Protein AF-A0A9Q3EXQ8-F1 (afdb_monomer_lite)

Secondary structure (DSSP, 8-state):
--GGGS----SEEEEES----TTT-PPPP-TTEEEE-S-SS--SGGGS-SEEEEEETTS------PPTT--TTEEEEEE--SSTTSPPEEEEEE----TT-S----------------PPPP-

Foldseek 3Di:
DDPLPDPDPDQKDKDFCQDDDPPQLEHDDHPQWDKFFLDPGDPDPLLRQGIIMIGGPVQDADDFDADPPSHSQKGKGWRDDPDPPDDIDIDIHGDDDPPPDPSPPDDDPDDPPPPDDDDDDDD

Organism: NCBI:txid1389203

Structure (mmCIF, N/CA/C/O backbone):
data_AF-A0A9Q3EXQ8-F1
#
_entry.id   AF-A0A9Q3EXQ8-F1
#
loop_
_atom_site.group_PDB
_atom_site.id
_atom_site.type_symbol
_atom_site.label_atom_id
_atom_site.label_alt_id
_atom_site.label_comp_id
_atom_site.label_asym_id
_atom_site.label_entity_id
_atom_site.label_seq_id
_atom_site.pdbx_PDB_ins_code
_atom_site.Cartn_x
_atom_site.Cartn_y
_atom_site.Cartn_z
_atom_site.occupancy
_atom_site.B_iso_or_equiv
_atom_site.auth_seq_id
_atom_site.auth_comp_id
_atom_site.auth_asym_id
_atom_site.auth_atom_id
_atom_site.pdbx_PDB_model_num
ATOM 1 N N . MET A 1 1 ? -8.269 -18.364 -4.435 1.00 47.06 1 MET A N 1
ATOM 2 C CA . MET A 1 1 ? -8.878 -17.482 -3.411 1.00 47.06 1 MET A CA 1
ATOM 3 C C . MET A 1 1 ? -7.830 -16.463 -2.986 1.00 47.06 1 MET A C 1
ATOM 5 O O . MET A 1 1 ? -6.765 -16.882 -2.560 1.00 47.06 1 MET A O 1
ATOM 9 N N . SER A 1 2 ? -8.080 -15.163 -3.168 1.00 63.34 2 SER A N 1
ATOM 10 C CA . SER A 1 2 ? -7.181 -14.100 -2.683 1.00 63.34 2 SER A CA 1
ATOM 11 C C . SER A 1 2 ? -7.508 -13.780 -1.223 1.00 63.34 2 SER A C 1
ATOM 13 O O . SER A 1 2 ? -8.688 -13.748 -0.874 1.00 63.34 2 SER A O 1
ATOM 15 N N . VAL A 1 3 ? -6.501 -13.490 -0.389 1.00 64.62 3 VAL A N 1
ATOM 16 C CA . VAL A 1 3 ? -6.704 -12.989 0.988 1.00 64.62 3 VAL A CA 1
ATOM 17 C C . VAL A 1 3 ? -7.562 -11.715 1.003 1.00 64.62 3 VAL A C 1
ATOM 19 O O . VAL A 1 3 ? -8.258 -11.430 1.962 1.00 64.62 3 VAL A O 1
ATOM 22 N N . LEU A 1 4 ? -7.597 -10.980 -0.110 1.00 64.56 4 LEU A N 1
ATOM 23 C CA . LEU A 1 4 ? -8.397 -9.769 -0.272 1.00 64.56 4 LEU A CA 1
ATOM 24 C C . LEU A 1 4 ? -9.903 -10.047 -0.492 1.00 64.56 4 LEU A C 1
ATOM 26 O O . LEU A 1 4 ? -10.702 -9.112 -0.435 1.00 64.56 4 LEU A O 1
ATOM 30 N N . ASN A 1 5 ? -10.297 -11.311 -0.715 1.00 64.44 5 ASN A N 1
ATOM 31 C CA . ASN A 1 5 ? -11.687 -11.742 -0.937 1.00 64.44 5 ASN A CA 1
ATOM 32 C C . ASN A 1 5 ? -12.353 -12.378 0.295 1.00 64.44 5 ASN A C 1
ATOM 34 O O . ASN A 1 5 ? -13.519 -12.766 0.220 1.00 64.44 5 ASN A O 1
ATOM 38 N N . THR A 1 6 ? -11.658 -12.514 1.422 1.00 58.16 6 THR A N 1
ATOM 39 C CA . THR A 1 6 ? -12.261 -13.035 2.653 1.00 58.16 6 THR A CA 1
ATOM 40 C C . THR A 1 6 ? -12.888 -11.895 3.469 1.00 58.16 6 THR A C 1
ATOM 42 O O . THR A 1 6 ? -12.431 -10.751 3.430 1.00 58.16 6 THR A O 1
ATOM 45 N N . LYS A 1 7 ? -13.981 -12.177 4.199 1.00 54.78 7 LYS A N 1
ATOM 46 C CA . LYS A 1 7 ? -14.519 -11.265 5.227 1.00 54.78 7 LYS A CA 1
ATOM 47 C C . LYS A 1 7 ? -13.461 -11.144 6.323 1.00 54.78 7 LYS A C 1
ATOM 49 O O . LYS A 1 7 ? -13.394 -11.993 7.205 1.00 54.78 7 LYS A O 1
ATOM 54 N N . LEU A 1 8 ? -12.595 -10.143 6.230 1.00 61.09 8 LEU A N 1
ATOM 55 C CA . LEU A 1 8 ? -11.487 -9.996 7.161 1.00 61.09 8 LEU A CA 1
ATOM 56 C C . LEU A 1 8 ? -11.800 -8.940 8.214 1.00 61.09 8 LEU A C 1
ATOM 58 O O . LEU A 1 8 ? -12.051 -7.781 7.905 1.00 61.09 8 LEU A O 1
ATOM 62 N N . THR A 1 9 ? -11.674 -9.354 9.473 1.00 74.44 9 THR A N 1
ATOM 63 C CA . THR A 1 9 ? -11.608 -8.528 10.693 1.00 74.44 9 THR A CA 1
ATOM 64 C C . THR A 1 9 ? -10.352 -7.648 10.765 1.00 74.44 9 THR A C 1
ATOM 66 O O . THR A 1 9 ? -10.045 -7.071 11.804 1.00 74.44 9 THR A O 1
ATOM 69 N N . HIS A 1 10 ? -9.586 -7.571 9.677 1.00 84.38 10 HIS A N 1
ATOM 70 C CA . HIS A 1 10 ? -8.293 -6.908 9.637 1.00 84.38 10 HIS A CA 1
ATOM 71 C C . HIS A 1 10 ? -8.482 -5.428 9.296 1.00 84.38 10 HIS A C 1
ATOM 73 O O . HIS A 1 10 ? -9.260 -5.074 8.408 1.00 84.38 10 HIS A O 1
ATOM 79 N N . ILE A 1 11 ? -7.733 -4.574 9.991 1.00 85.56 11 ILE A N 1
ATOM 80 C CA . ILE A 1 11 ? -7.697 -3.124 9.757 1.00 85.56 11 ILE A CA 1
ATOM 81 C C . ILE A 1 11 ? -6.878 -2.820 8.496 1.00 85.56 11 ILE A C 1
ATOM 83 O O . ILE A 1 11 ? -7.265 -1.980 7.683 1.00 85.56 11 ILE A O 1
ATOM 87 N N . ALA A 1 12 ? -5.760 -3.528 8.321 1.00 88.62 12 ALA A N 1
ATOM 88 C CA . ALA A 1 12 ? -4.820 -3.318 7.233 1.00 88.62 12 ALA A CA 1
ATOM 89 C C . ALA A 1 12 ? -4.190 -4.632 6.752 1.00 88.62 12 ALA A C 1
ATOM 91 O O . ALA A 1 12 ? -4.085 -5.594 7.513 1.00 88.62 12 ALA A O 1
ATOM 92 N N . LEU A 1 13 ? -3.729 -4.642 5.503 1.00 91.00 13 LEU A N 1
ATOM 93 C CA . LEU A 1 13 ? -2.908 -5.694 4.909 1.00 91.00 13 LEU A CA 1
ATOM 94 C C . LEU A 1 13 ? -1.664 -5.065 4.289 1.00 91.00 13 LEU A C 1
ATOM 96 O O . LEU A 1 13 ? -1.758 -4.085 3.551 1.00 91.00 13 LEU A O 1
ATOM 100 N N . LEU A 1 14 ? -0.504 -5.644 4.574 1.00 91.81 14 LEU A N 1
ATOM 101 C CA . LEU A 1 14 ? 0.772 -5.249 3.991 1.00 91.81 14 LEU A CA 1
ATOM 102 C C . LEU A 1 14 ? 1.181 -6.355 3.026 1.00 91.81 14 LEU A C 1
ATOM 104 O O . LEU A 1 14 ? 1.380 -7.492 3.450 1.00 91.81 14 LEU A O 1
ATOM 108 N N . LEU A 1 15 ? 1.267 -6.037 1.737 1.00 90.50 15 LEU A N 1
ATOM 109 C CA . LEU A 1 15 ? 1.598 -7.014 0.704 1.00 90.50 15 LEU A CA 1
ATOM 110 C C . LEU A 1 15 ? 2.921 -6.653 0.040 1.00 90.50 15 LEU A C 1
ATOM 112 O O . LEU A 1 15 ? 3.143 -5.505 -0.352 1.00 90.50 15 LEU A O 1
ATOM 116 N N . GLN A 1 16 ? 3.769 -7.664 -0.109 1.00 91.44 16 GLN A N 1
ATOM 117 C CA . GLN A 1 16 ? 4.960 -7.615 -0.941 1.00 91.44 16 GLN A CA 1
ATOM 118 C C . GLN A 1 16 ? 4.671 -8.295 -2.275 1.00 91.44 16 GLN A C 1
ATOM 120 O O . GLN A 1 16 ? 3.934 -9.274 -2.339 1.00 91.44 16 GLN A O 1
ATOM 125 N N . GLU A 1 17 ? 5.254 -7.751 -3.334 1.00 89.81 17 GLU A N 1
ATOM 126 C CA . GLU A 1 17 ? 5.100 -8.235 -4.704 1.00 89.81 17 GLU A CA 1
ATOM 127 C C . GLU A 1 17 ? 3.642 -8.426 -5.176 1.00 89.81 17 GLU A C 1
ATOM 129 O O . GLU A 1 17 ? 3.296 -9.459 -5.743 1.00 89.81 17 GLU A O 1
ATOM 134 N N . PRO A 1 18 ? 2.754 -7.434 -4.974 1.00 87.88 18 PRO A N 1
ATOM 135 C CA . PRO A 1 18 ? 1.306 -7.632 -5.060 1.00 87.88 18 PRO A CA 1
ATOM 136 C C . PRO A 1 18 ? 0.738 -7.650 -6.492 1.00 87.88 18 PRO A C 1
ATOM 138 O O . PRO A 1 18 ? -0.480 -7.668 -6.662 1.00 87.88 18 PRO A O 1
ATOM 141 N N . TRP A 1 19 ? 1.572 -7.562 -7.531 1.00 84.50 19 TRP A N 1
ATOM 142 C CA . TRP A 1 19 ? 1.098 -7.520 -8.919 1.00 84.50 19 TRP A CA 1
ATOM 143 C C . TRP A 1 19 ? 0.498 -8.863 -9.328 1.00 84.50 19 TRP A C 1
ATOM 145 O O . TRP A 1 19 ? 1.073 -9.926 -9.110 1.00 84.50 19 TRP A O 1
ATOM 155 N N . THR A 1 20 ? -0.649 -8.798 -9.992 1.00 76.12 20 THR A N 1
ATOM 156 C CA . THR A 1 20 ? -1.320 -9.978 -10.560 1.00 76.12 20 THR A CA 1
ATOM 157 C C . THR A 1 20 ? -1.400 -9.914 -12.082 1.00 76.12 20 THR A C 1
ATOM 159 O O . THR A 1 20 ? -1.450 -10.954 -12.733 1.00 76.12 20 THR A O 1
ATOM 162 N N . ASN A 1 21 ? -1.339 -8.709 -12.656 1.00 76.81 21 ASN A N 1
ATOM 163 C CA . ASN A 1 21 ? -1.385 -8.475 -14.089 1.00 76.81 21 ASN A CA 1
ATOM 164 C C . ASN A 1 21 ? 0.008 -8.047 -14.612 1.00 76.81 21 ASN A C 1
ATOM 166 O O . ASN A 1 21 ? 0.588 -7.079 -14.106 1.00 76.81 21 ASN A O 1
ATOM 170 N N . PRO A 1 22 ? 0.576 -8.748 -15.613 1.00 75.31 22 PRO A N 1
ATOM 171 C CA . PRO A 1 22 ? 1.881 -8.406 -16.176 1.00 75.31 22 PRO A CA 1
ATOM 172 C C . PRO A 1 22 ? 1.884 -7.132 -17.037 1.00 75.31 22 PRO A C 1
ATOM 174 O O . PRO A 1 22 ? 2.972 -6.677 -17.388 1.00 75.31 22 PRO A O 1
ATOM 177 N N . TYR A 1 23 ? 0.718 -6.570 -17.377 1.00 79.25 23 TYR A N 1
ATOM 178 C CA . TYR A 1 23 ? 0.589 -5.419 -18.278 1.00 79.25 23 TYR A CA 1
ATOM 179 C C . TYR A 1 23 ? 0.454 -4.076 -17.557 1.00 79.25 23 TYR A C 1
ATOM 181 O O . TYR A 1 23 ? 1.027 -3.094 -18.010 1.00 79.25 23 TYR A O 1
ATOM 189 N N . ASP A 1 24 ? -0.295 -4.022 -16.452 1.00 81.25 24 ASP A N 1
ATOM 190 C CA . ASP A 1 24 ? -0.511 -2.773 -15.708 1.00 81.25 24 ASP A CA 1
ATOM 191 C C . ASP A 1 24 ? 0.468 -2.593 -14.538 1.00 81.25 24 ASP A C 1
ATOM 193 O O . ASP A 1 24 ? 0.603 -1.488 -14.024 1.00 81.25 24 ASP A O 1
ATOM 197 N N . TRP A 1 25 ? 1.154 -3.665 -14.116 1.00 84.56 25 TRP A N 1
ATOM 198 C CA . TRP A 1 25 ? 2.071 -3.702 -12.969 1.00 84.56 25 TRP A CA 1
ATOM 199 C C . TRP A 1 25 ? 1.482 -3.146 -11.666 1.00 84.56 25 TRP A C 1
ATOM 201 O O . TRP A 1 25 ? 2.218 -2.693 -10.779 1.00 84.56 25 TRP A O 1
ATOM 211 N N . LEU A 1 26 ? 0.157 -3.192 -11.539 1.00 84.56 26 LEU A N 1
ATOM 212 C CA . LEU A 1 26 ? -0.571 -2.661 -10.405 1.00 84.56 26 LEU A CA 1
ATOM 213 C C . LEU A 1 26 ? -0.999 -3.778 -9.442 1.00 84.56 26 LEU A C 1
ATOM 215 O O . LEU A 1 26 ? -1.319 -4.897 -9.853 1.00 84.56 26 LEU A O 1
ATOM 219 N N . PRO A 1 27 ? -1.050 -3.481 -8.132 1.00 87.69 27 PRO A N 1
ATOM 220 C CA . PRO A 1 27 ? -1.723 -4.357 -7.182 1.00 87.69 27 PRO A CA 1
ATOM 221 C C . PRO A 1 27 ? -3.223 -4.461 -7.529 1.00 87.69 27 PRO A C 1
ATOM 223 O O . PRO A 1 27 ? -3.798 -3.463 -7.971 1.00 87.69 27 PRO A O 1
ATOM 226 N N . PRO A 1 28 ? -3.912 -5.589 -7.299 1.00 87.31 28 PRO A N 1
ATOM 227 C CA . PRO A 1 28 ? -5.329 -5.732 -7.636 1.00 87.31 28 PRO A CA 1
ATOM 228 C C . PRO A 1 28 ? -6.221 -4.734 -6.879 1.00 87.31 28 PRO A C 1
ATOM 230 O O . PRO A 1 28 ? -5.934 -4.336 -5.745 1.00 87.31 28 PRO A O 1
ATOM 233 N N . THR A 1 29 ? -7.327 -4.311 -7.486 1.00 86.62 29 THR A N 1
ATOM 234 C CA . THR A 1 29 ? -8.334 -3.483 -6.811 1.00 86.62 29 THR A CA 1
ATOM 235 C C . THR A 1 29 ? -9.361 -4.369 -6.113 1.00 86.62 29 THR A C 1
ATOM 237 O O . THR A 1 29 ? -9.769 -5.402 -6.634 1.00 86.62 29 THR A O 1
ATOM 240 N N . HIS A 1 30 ? -9.788 -3.965 -4.915 1.00 86.69 30 HIS A N 1
ATOM 241 C CA . HIS A 1 30 ? -10.823 -4.672 -4.163 1.00 86.69 30 HIS A CA 1
ATOM 242 C C . HIS A 1 30 ? -11.823 -3.675 -3.569 1.00 86.69 30 HIS A C 1
ATOM 244 O O . HIS A 1 30 ? -11.409 -2.636 -3.051 1.00 86.69 30 HIS A O 1
ATOM 250 N N . PRO A 1 31 ? -13.135 -3.970 -3.606 1.00 86.94 31 PRO A N 1
ATOM 251 C CA . PRO A 1 31 ? -14.171 -3.023 -3.194 1.00 86.94 31 PRO A CA 1
ATOM 252 C C . PRO A 1 31 ? -14.136 -2.704 -1.695 1.00 86.94 31 PRO A C 1
ATOM 254 O O . PRO A 1 31 ? -14.454 -1.585 -1.311 1.00 86.94 31 PRO A O 1
ATOM 257 N N . ASN A 1 32 ? -13.694 -3.649 -0.861 1.00 87.88 32 ASN A N 1
ATOM 258 C CA . ASN A 1 32 ? -13.629 -3.484 0.596 1.00 87.88 32 ASN A CA 1
ATOM 259 C C . ASN A 1 32 ? -12.328 -2.843 1.083 1.00 87.88 32 ASN A C 1
ATOM 261 O O . ASN A 1 32 ? -12.168 -2.618 2.281 1.00 87.88 32 ASN A O 1
ATOM 265 N N . TRP A 1 33 ? -11.402 -2.524 0.176 1.00 88.81 33 TRP A N 1
ATOM 266 C CA . TRP A 1 33 ? -10.085 -2.025 0.545 1.00 88.81 33 TRP A CA 1
ATOM 267 C C . TRP A 1 33 ? -9.741 -0.715 -0.176 1.00 88.81 33 TRP A C 1
ATOM 269 O O . TRP A 1 33 ? -10.079 -0.499 -1.343 1.00 88.81 33 TRP A O 1
ATOM 279 N N . HIS A 1 34 ? -9.057 0.178 0.530 1.00 88.44 34 HIS A N 1
ATOM 280 C CA . HIS A 1 34 ? -8.316 1.298 -0.036 1.00 88.44 34 HIS A CA 1
ATOM 281 C C . HIS A 1 34 ? -6.874 0.860 -0.255 1.00 88.44 34 HIS A C 1
ATOM 283 O O . HIS A 1 34 ? -6.202 0.458 0.691 1.00 88.44 34 HIS A O 1
ATOM 289 N N . ARG A 1 35 ? -6.416 0.919 -1.506 1.00 88.50 35 ARG A N 1
ATOM 290 C CA . ARG A 1 35 ? -5.048 0.570 -1.895 1.00 88.50 35 ARG A CA 1
ATOM 291 C C . ARG A 1 35 ? -4.153 1.802 -1.800 1.00 88.50 35 ARG A C 1
ATOM 293 O O . ARG A 1 35 ? -4.413 2.790 -2.481 1.00 88.50 35 ARG A O 1
ATOM 300 N N . TYR A 1 36 ? -3.061 1.679 -1.061 1.00 87.44 36 TYR A N 1
ATOM 301 C CA . TYR A 1 36 ? -1.996 2.666 -0.946 1.00 87.44 36 TYR A CA 1
ATOM 302 C C . TYR A 1 36 ? -0.710 2.087 -1.515 1.00 87.44 36 TYR A C 1
ATOM 304 O O . TYR A 1 36 ? -0.197 1.067 -1.048 1.00 87.44 36 TYR A O 1
ATOM 312 N N . ALA A 1 37 ? -0.223 2.734 -2.565 1.00 84.69 37 ALA A N 1
ATOM 313 C CA . ALA A 1 37 ? 0.974 2.350 -3.287 1.00 84.69 37 ALA A CA 1
ATOM 314 C C . ALA A 1 37 ? 1.749 3.621 -3.672 1.00 84.69 37 ALA A C 1
ATOM 316 O O . ALA A 1 37 ? 1.109 4.609 -4.038 1.00 84.69 37 ALA A O 1
ATOM 317 N N . PRO A 1 38 ? 3.093 3.604 -3.640 1.00 79.12 38 PRO A N 1
ATOM 318 C CA . PRO A 1 38 ? 3.937 4.749 -3.985 1.00 79.12 38 PRO A CA 1
ATOM 319 C C . PRO A 1 38 ? 3.768 5.190 -5.442 1.00 79.12 38 PRO A C 1
ATOM 321 O O . PRO A 1 38 ? 4.015 6.347 -5.770 1.00 79.12 38 PRO A O 1
ATOM 324 N N . ARG A 1 39 ? 3.333 4.287 -6.333 1.00 81.06 39 ARG A N 1
ATOM 325 C CA . ARG A 1 39 ? 3.097 4.601 -7.743 1.00 81.06 39 ARG A CA 1
ATOM 326 C C . ARG A 1 39 ? 1.760 4.041 -8.223 1.00 81.06 39 ARG A C 1
ATOM 328 O O . ARG A 1 39 ? 1.537 2.832 -8.193 1.00 81.06 39 ARG A O 1
ATOM 335 N N . LEU A 1 40 ? 0.884 4.941 -8.675 1.00 80.12 40 LEU A N 1
ATOM 336 C CA . LEU A 1 40 ? -0.467 4.622 -9.161 1.00 80.12 40 LEU A CA 1
ATOM 337 C C . LEU A 1 40 ? -0.520 4.303 -10.661 1.00 80.12 40 LEU A C 1
ATOM 339 O O . LEU A 1 40 ? -1.487 3.698 -11.113 1.00 80.12 40 LEU A O 1
ATOM 343 N N . THR A 1 41 ? 0.510 4.698 -11.411 1.00 83.25 41 THR A N 1
ATOM 344 C CA . THR A 1 41 ? 0.615 4.525 -12.867 1.00 83.25 41 THR A CA 1
ATOM 345 C C . THR A 1 41 ? 2.053 4.144 -13.248 1.00 83.25 41 THR A C 1
ATOM 347 O O . THR A 1 41 ? 2.804 4.984 -13.749 1.00 83.25 41 THR A O 1
ATOM 350 N N . PRO A 1 42 ? 2.509 2.919 -12.930 1.00 85.25 42 PRO A N 1
ATOM 351 C CA . PRO A 1 42 ? 3.808 2.440 -13.395 1.00 85.25 42 PRO A CA 1
ATOM 352 C C . PRO A 1 42 ? 3.818 2.330 -14.924 1.00 85.25 42 PRO A C 1
ATOM 354 O O . PRO A 1 42 ? 2.855 1.872 -15.528 1.00 85.2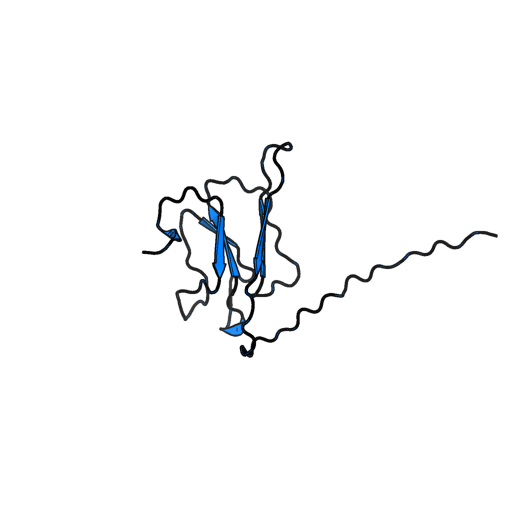5 42 PRO A O 1
ATOM 357 N N . THR A 1 43 ? 4.910 2.766 -15.549 1.00 84.44 43 THR A N 1
ATOM 358 C CA . THR A 1 43 ? 5.085 2.760 -17.014 1.00 84.44 43 THR A CA 1
ATOM 359 C C . THR A 1 43 ? 5.982 1.625 -17.495 1.00 84.44 43 THR A C 1
ATOM 361 O O . THR A 1 43 ? 6.034 1.329 -18.686 1.00 84.44 43 THR A O 1
ATOM 364 N N . ASN A 1 44 ? 6.689 0.972 -16.570 1.00 84.88 44 ASN A N 1
ATOM 365 C CA . ASN A 1 44 ? 7.547 -0.168 -16.850 1.00 84.88 44 ASN A CA 1
ATOM 366 C C . ASN A 1 44 ? 7.690 -1.086 -15.623 1.00 84.88 44 ASN A C 1
ATOM 368 O O . ASN A 1 44 ? 7.329 -0.740 -14.495 1.00 84.88 44 ASN A O 1
ATOM 372 N N . ARG A 1 45 ? 8.292 -2.263 -15.834 1.00 83.75 45 ARG A N 1
ATOM 373 C CA . ARG A 1 45 ? 8.511 -3.278 -14.790 1.00 83.75 45 ARG A CA 1
ATOM 374 C C . ARG A 1 45 ? 9.347 -2.779 -13.605 1.00 83.75 45 ARG A C 1
ATOM 376 O O . ARG A 1 45 ? 9.128 -3.250 -12.490 1.00 83.75 45 ARG A O 1
ATOM 383 N N . ASN A 1 46 ? 10.302 -1.875 -13.817 1.00 83.56 46 ASN A N 1
ATOM 384 C CA . ASN A 1 46 ? 11.175 -1.381 -12.746 1.00 83.56 46 ASN A CA 1
ATOM 385 C C . ASN A 1 46 ? 10.448 -0.402 -11.823 1.00 83.56 46 ASN A C 1
ATOM 387 O O . ASN A 1 46 ? 10.797 -0.293 -10.653 1.00 83.56 46 ASN A O 1
ATOM 391 N N . GLU A 1 47 ? 9.394 0.235 -12.320 1.00 83.19 47 GLU A N 1
ATOM 392 C CA . GLU A 1 47 ? 8.539 1.155 -11.573 1.00 83.19 47 GLU A CA 1
ATOM 393 C C . GLU A 1 47 ? 7.420 0.465 -10.789 1.00 83.19 47 GLU A C 1
ATOM 395 O O . GLU A 1 47 ? 6.704 1.119 -10.029 1.00 83.19 47 GLU A O 1
ATOM 400 N N . ARG A 1 48 ? 7.243 -0.852 -10.957 1.00 86.75 48 ARG A N 1
ATOM 401 C CA . ARG A 1 48 ? 6.176 -1.587 -10.273 1.00 86.75 48 ARG A CA 1
ATOM 402 C C . ARG A 1 48 ? 6.323 -1.481 -8.761 1.00 86.75 48 ARG A C 1
ATOM 404 O O . ARG A 1 48 ? 7.415 -1.691 -8.229 1.00 86.75 48 ARG A O 1
ATOM 411 N N . THR A 1 49 ? 5.214 -1.221 -8.077 1.00 87.19 49 THR A N 1
ATOM 412 C CA . THR A 1 49 ? 5.158 -1.181 -6.611 1.00 87.19 49 THR A CA 1
ATOM 413 C C . THR A 1 49 ? 5.515 -2.553 -6.035 1.00 87.19 49 THR A C 1
ATOM 415 O O . THR A 1 49 ? 4.823 -3.527 -6.316 1.00 87.19 49 THR A O 1
ATOM 418 N N . ARG A 1 50 ? 6.576 -2.628 -5.225 1.00 89.00 50 ARG A N 1
ATOM 419 C CA . ARG A 1 50 ? 7.077 -3.835 -4.540 1.00 89.00 50 ARG A CA 1
ATOM 420 C C . ARG A 1 50 ? 6.467 -4.051 -3.165 1.00 89.00 50 ARG A C 1
ATOM 422 O O . ARG A 1 50 ? 6.353 -5.200 -2.756 1.00 89.00 50 ARG A O 1
ATOM 429 N N . ALA A 1 51 ? 6.041 -2.988 -2.493 1.00 89.81 51 ALA A N 1
ATOM 430 C CA . ALA A 1 51 ? 5.306 -3.061 -1.236 1.00 89.81 51 ALA A CA 1
ATOM 431 C C . ALA A 1 51 ? 4.090 -2.135 -1.292 1.00 89.81 51 ALA A C 1
ATOM 433 O O . ALA A 1 51 ? 4.239 -0.963 -1.635 1.00 89.81 51 ALA A O 1
ATOM 434 N N . CYS A 1 52 ? 2.904 -2.633 -0.943 1.00 89.62 52 CYS A N 1
ATOM 435 C CA . CYS A 1 52 ? 1.686 -1.827 -0.850 1.00 89.62 52 CYS A CA 1
ATOM 436 C C . CYS A 1 52 ? 0.922 -2.100 0.446 1.00 89.62 52 CYS A C 1
ATOM 438 O O . CYS A 1 52 ? 0.988 -3.196 1.009 1.00 89.62 52 CYS A O 1
ATOM 440 N N . ILE A 1 53 ? 0.143 -1.112 0.874 1.00 90.69 53 ILE A N 1
ATOM 441 C CA . ILE A 1 53 ? -0.720 -1.197 2.050 1.00 90.69 53 ILE A CA 1
ATOM 442 C C . ILE A 1 53 ? -2.171 -1.146 1.580 1.00 90.69 53 ILE A C 1
ATOM 444 O O . ILE A 1 53 ? -2.555 -0.252 0.832 1.00 90.69 53 ILE A O 1
ATOM 448 N N . TYR A 1 54 ? -2.996 -2.079 2.034 1.00 90.38 54 TYR A N 1
ATOM 449 C CA . TYR A 1 54 ? -4.445 -1.993 1.906 1.00 90.38 54 TYR A CA 1
ATOM 450 C C . TYR A 1 54 ? -5.045 -1.667 3.266 1.00 90.38 54 TYR A C 1
ATOM 452 O O . TYR A 1 54 ? -4.740 -2.349 4.237 1.00 90.38 54 TYR A O 1
ATOM 460 N N . ILE A 1 55 ? -5.917 -0.665 3.338 1.00 88.81 55 ILE A N 1
ATOM 461 C CA . ILE A 1 55 ? -6.710 -0.365 4.538 1.00 88.81 55 ILE A CA 1
ATOM 462 C C . ILE A 1 55 ? -8.156 -0.740 4.271 1.00 88.81 55 ILE A C 1
ATOM 464 O O . ILE A 1 55 ? -8.682 -0.458 3.194 1.00 88.81 55 ILE A O 1
ATOM 468 N N . ASN A 1 56 ? -8.801 -1.390 5.229 1.00 87.44 56 ASN A N 1
ATOM 469 C CA . ASN A 1 56 ? -10.208 -1.736 5.108 1.00 87.44 56 ASN A CA 1
ATOM 470 C C . ASN A 1 56 ? -11.054 -0.452 5.057 1.00 87.44 56 ASN A C 1
ATOM 472 O O . ASN A 1 56 ? -10.896 0.426 5.904 1.00 87.44 56 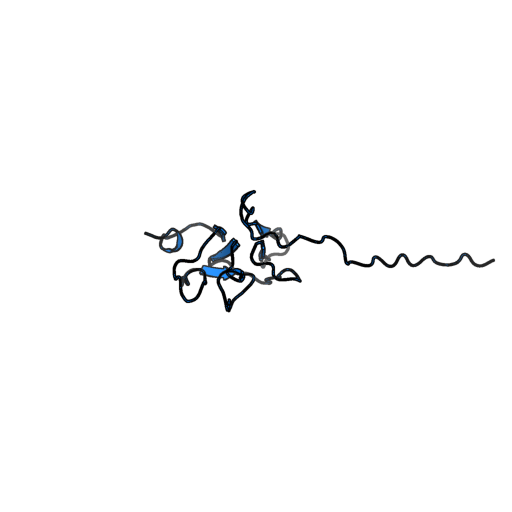ASN A O 1
ATOM 476 N N . ARG A 1 57 ? -11.953 -0.327 4.070 1.00 86.00 57 ARG A N 1
ATOM 477 C CA . ARG A 1 57 ? -12.782 0.881 3.883 1.00 86.00 57 ARG A CA 1
ATOM 478 C C . ARG A 1 57 ? -13.720 1.162 5.053 1.00 86.00 57 ARG A C 1
ATOM 480 O O . ARG A 1 57 ? -14.177 2.289 5.194 1.00 86.00 57 ARG A O 1
ATOM 487 N N . SER A 1 58 ? -14.012 0.163 5.887 1.00 84.12 58 SER A N 1
ATOM 488 C CA . SER A 1 58 ? -14.797 0.365 7.108 1.00 84.12 58 SER A CA 1
ATOM 489 C C . SER A 1 58 ? -14.049 1.164 8.179 1.00 84.12 58 SER A C 1
ATOM 491 O O . SER A 1 58 ? -14.659 1.562 9.168 1.00 84.12 58 SER A O 1
ATOM 493 N N . ILE A 1 59 ? -12.734 1.360 8.032 1.00 78.94 59 ILE A N 1
ATOM 494 C CA . ILE A 1 59 ? -11.907 2.099 8.983 1.00 78.94 59 ILE A CA 1
ATOM 495 C C . ILE A 1 59 ? -11.864 3.572 8.562 1.00 78.94 59 ILE A C 1
ATOM 497 O O . ILE A 1 59 ? -11.353 3.882 7.484 1.00 78.94 59 ILE A O 1
ATOM 501 N N . PRO A 1 60 ? -12.357 4.500 9.399 1.00 70.38 60 PRO A N 1
ATOM 502 C CA . PRO A 1 60 ? -12.346 5.918 9.073 1.00 70.38 60 PRO A CA 1
ATOM 503 C C . PRO A 1 60 ? -10.918 6.485 9.139 1.00 70.38 60 PRO A C 1
ATOM 505 O O . PRO A 1 60 ? -10.395 6.787 10.211 1.00 70.38 60 PRO A O 1
ATOM 508 N N . THR A 1 61 ? -10.272 6.640 7.984 1.00 66.25 61 THR A N 1
ATOM 509 C CA . THR A 1 61 ? -8.927 7.226 7.842 1.00 66.25 61 THR A CA 1
ATOM 510 C C . THR A 1 61 ? -8.992 8.716 7.512 1.00 66.25 61 THR A C 1
ATOM 512 O O . THR A 1 61 ? -9.586 9.086 6.505 1.00 66.25 61 THR A O 1
ATOM 515 N N . HIS A 1 62 ? -8.341 9.562 8.320 1.00 59.72 62 HIS A N 1
ATOM 516 C CA . HIS A 1 62 ? -8.438 11.028 8.189 1.00 59.72 62 HIS A CA 1
ATOM 517 C C . HIS A 1 62 ? -7.233 11.712 7.527 1.00 59.72 62 HIS A C 1
ATOM 519 O O . HIS A 1 62 ? -7.339 12.866 7.125 1.00 59.72 62 HIS A O 1
ATOM 525 N N . GLN A 1 63 ? -6.083 11.044 7.399 1.00 65.38 63 GLN A N 1
ATOM 526 C CA . GLN A 1 63 ? -4.920 11.642 6.740 1.00 65.38 63 GLN A CA 1
ATOM 527 C C . GLN A 1 63 ? -3.962 10.563 6.252 1.00 65.38 63 GLN A C 1
ATOM 529 O O . GLN A 1 63 ? -3.383 9.850 7.061 1.00 65.38 63 GLN A O 1
ATOM 534 N N . ILE A 1 64 ? -3.768 10.468 4.939 1.00 64.12 64 ILE A N 1
ATOM 535 C CA . ILE A 1 64 ? -2.748 9.602 4.347 1.00 64.12 64 ILE A CA 1
ATOM 536 C C . ILE A 1 64 ? -1.570 10.478 3.950 1.00 64.12 64 ILE A C 1
ATOM 538 O O . ILE A 1 64 ? -1.729 11.431 3.190 1.00 64.12 64 ILE A O 1
ATOM 542 N N . LEU A 1 65 ? -0.396 10.152 4.480 1.00 62.50 65 LEU A N 1
ATOM 543 C CA . LEU A 1 65 ? 0.855 10.810 4.133 1.00 62.50 65 LEU A CA 1
ATOM 544 C C . LEU A 1 65 ? 1.689 9.832 3.314 1.00 62.50 65 LEU A C 1
ATOM 546 O O . LEU A 1 65 ? 1.972 8.731 3.778 1.00 62.50 65 LEU A O 1
ATOM 550 N N . TYR A 1 66 ? 2.062 10.241 2.105 1.00 64.56 66 TYR A N 1
ATOM 551 C CA . TYR A 1 66 ? 3.052 9.538 1.296 1.00 64.56 66 TYR A CA 1
ATOM 552 C C . TYR A 1 66 ? 4.434 10.098 1.625 1.00 64.56 66 TYR A C 1
ATOM 554 O O . TYR A 1 66 ? 4.574 11.298 1.870 1.00 64.56 66 TYR A O 1
ATOM 562 N N . LEU A 1 67 ? 5.454 9.240 1.635 1.00 61.94 67 LEU A N 1
ATOM 563 C CA . LEU A 1 67 ? 6.828 9.707 1.776 1.00 61.94 67 LEU A CA 1
ATOM 564 C C . LEU A 1 67 ? 7.223 10.566 0.566 1.00 61.94 67 LEU A C 1
ATOM 566 O O . LEU A 1 67 ? 6.891 10.200 -0.568 1.00 61.94 67 LEU A O 1
ATOM 570 N N . PRO A 1 68 ? 7.979 11.657 0.779 1.00 53.91 68 PRO A N 1
ATOM 571 C CA . PRO A 1 68 ? 8.736 12.261 -0.303 1.00 53.91 68 PRO A CA 1
ATOM 572 C C . PRO A 1 68 ? 9.642 11.184 -0.923 1.00 53.91 68 PRO A C 1
ATOM 574 O O . PRO A 1 68 ? 10.134 10.303 -0.222 1.00 53.91 68 PRO A O 1
ATOM 577 N N . ASP A 1 69 ? 9.813 11.232 -2.240 1.00 60.12 69 ASP A N 1
ATOM 578 C CA . ASP A 1 69 ? 10.655 10.334 -3.049 1.00 60.12 69 ASP A CA 1
ATOM 579 C C . ASP A 1 69 ? 10.076 8.971 -3.471 1.00 60.12 69 ASP A C 1
ATOM 581 O O . ASP A 1 69 ? 10.777 8.241 -4.169 1.00 60.12 69 ASP A O 1
ATOM 585 N N . ASN A 1 70 ? 8.808 8.649 -3.153 1.00 61.16 70 ASN A N 1
ATOM 586 C CA . ASN A 1 70 ? 7.981 7.585 -3.778 1.00 61.16 70 ASN A CA 1
ATOM 587 C C . ASN A 1 70 ? 8.762 6.383 -4.367 1.00 61.16 70 ASN A C 1
ATOM 589 O O . ASN A 1 70 ? 8.598 6.006 -5.534 1.00 61.16 70 ASN A O 1
ATOM 593 N N . ASN A 1 71 ? 9.624 5.766 -3.555 1.00 74.94 71 ASN A N 1
ATOM 594 C CA . ASN A 1 71 ? 10.375 4.586 -3.958 1.00 74.94 71 ASN A CA 1
ATOM 595 C C . ASN A 1 71 ? 9.418 3.387 -3.996 1.00 74.94 71 ASN A C 1
ATOM 597 O O . ASN A 1 71 ? 8.652 3.156 -3.062 1.00 74.94 71 ASN A O 1
ATOM 601 N N . ASN A 1 72 ? 9.466 2.591 -5.062 1.00 83.38 72 ASN A N 1
ATOM 602 C CA . ASN A 1 72 ? 8.597 1.430 -5.219 1.00 83.38 72 ASN A CA 1
ATOM 603 C C . ASN A 1 72 ? 8.812 0.336 -4.158 1.00 83.38 72 ASN A C 1
ATOM 605 O O . ASN A 1 72 ? 7.983 -0.568 -4.053 1.00 83.38 72 ASN A O 1
ATOM 609 N N . LEU A 1 73 ? 9.888 0.412 -3.374 1.00 85.81 73 LEU A N 1
ATOM 610 C CA . LEU A 1 73 ? 10.220 -0.514 -2.291 1.00 85.81 73 LEU A CA 1
ATOM 611 C C . LEU A 1 73 ? 9.518 -0.206 -0.960 1.00 85.81 73 LEU A C 1
ATOM 613 O O . LEU A 1 73 ? 9.520 -1.066 -0.081 1.00 85.81 73 LEU A O 1
ATOM 617 N N . LEU A 1 74 ? 8.930 0.983 -0.791 1.00 86.69 74 LEU A N 1
ATOM 618 C CA . LEU A 1 74 ? 8.416 1.444 0.498 1.00 86.69 74 LEU A CA 1
ATOM 619 C C . LEU 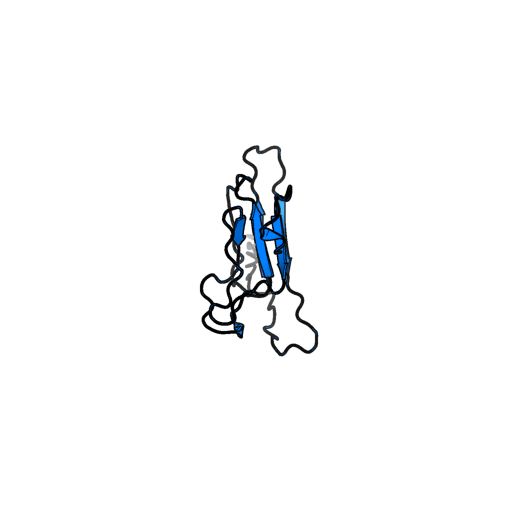A 1 74 ? 7.028 2.077 0.363 1.00 86.69 74 LEU A C 1
ATOM 621 O O . LEU A 1 74 ? 6.812 2.972 -0.448 1.00 86.69 74 LEU A O 1
ATOM 625 N N . SER A 1 75 ? 6.099 1.643 1.210 1.00 85.06 75 SER A N 1
ATOM 626 C CA . SER A 1 75 ? 4.816 2.312 1.439 1.00 85.06 75 SER A CA 1
ATOM 627 C C . SER A 1 75 ? 4.698 2.718 2.901 1.00 85.06 75 SER A C 1
ATOM 629 O O . SER A 1 75 ? 5.034 1.938 3.790 1.00 85.06 75 SER A O 1
ATOM 631 N N . TRP A 1 76 ? 4.155 3.905 3.153 1.00 85.50 76 TRP A N 1
ATOM 632 C CA . TRP A 1 76 ? 3.797 4.375 4.488 1.00 85.50 76 TRP A CA 1
ATOM 633 C C . TRP A 1 76 ? 2.364 4.909 4.447 1.00 85.50 76 TRP A C 1
ATOM 635 O O . TRP A 1 76 ? 1.987 5.631 3.527 1.00 85.50 76 TRP A O 1
ATOM 645 N N . VAL A 1 77 ? 1.552 4.505 5.423 1.00 83.56 77 VAL A N 1
ATOM 646 C CA . VAL A 1 77 ? 0.262 5.123 5.742 1.00 83.56 77 VAL A CA 1
ATOM 647 C C . VAL A 1 77 ? 0.186 5.411 7.241 1.00 83.56 77 VAL A C 1
ATOM 649 O O . VAL A 1 77 ? 0.531 4.557 8.057 1.00 83.56 77 VAL A O 1
ATOM 652 N N . THR A 1 78 ? -0.317 6.587 7.609 1.00 84.12 78 THR A N 1
ATOM 653 C CA . THR A 1 78 ? -0.723 6.889 8.987 1.00 84.12 78 THR A CA 1
ATOM 654 C C . THR A 1 78 ? -2.242 6.824 9.079 1.00 84.12 78 THR A C 1
ATOM 656 O O . THR A 1 78 ? -2.953 7.371 8.245 1.00 84.12 78 THR A O 1
ATOM 659 N N . ILE A 1 79 ? -2.756 6.138 10.090 1.00 82.06 79 ILE A N 1
ATOM 660 C CA . ILE A 1 79 ? -4.179 6.056 10.398 1.00 82.06 79 ILE A CA 1
ATOM 661 C C . ILE A 1 79 ? -4.420 6.972 11.593 1.00 82.06 79 ILE A C 1
ATOM 663 O O . ILE A 1 79 ? -4.036 6.666 12.724 1.00 82.06 79 ILE A O 1
ATOM 667 N N . ASN A 1 80 ? -5.048 8.114 11.322 1.00 75.56 80 ASN A N 1
ATOM 668 C CA . ASN A 1 80 ? -5.544 9.012 12.357 1.00 75.56 80 ASN A CA 1
ATOM 669 C C . ASN A 1 80 ? -6.948 8.569 12.770 1.00 75.56 80 ASN A C 1
ATOM 671 O O . ASN A 1 80 ? -7.834 8.457 11.919 1.00 75.56 80 ASN A O 1
ATOM 675 N N . ASN A 1 81 ? -7.141 8.339 14.067 1.00 69.25 81 ASN A N 1
ATOM 676 C CA . ASN A 1 81 ? -8.461 8.102 14.631 1.00 69.25 81 ASN A CA 1
ATOM 677 C C . ASN A 1 81 ? -9.204 9.437 14.826 1.00 69.25 81 ASN A C 1
ATOM 679 O O . ASN A 1 81 ? -8.575 10.474 15.030 1.00 69.25 81 ASN A O 1
ATOM 683 N N . ILE A 1 82 ? -10.537 9.395 14.779 1.00 67.56 82 ILE A N 1
ATOM 684 C CA . ILE A 1 82 ? -11.415 10.548 15.034 1.00 67.56 82 ILE A CA 1
ATOM 685 C C . ILE A 1 82 ? -11.264 11.021 16.484 1.00 67.56 82 ILE A C 1
ATOM 687 O O . ILE A 1 82 ? -11.353 12.214 16.767 1.00 67.56 82 ILE A O 1
ATOM 691 N N . HIS A 1 83 ? -11.029 10.088 17.411 1.00 71.31 83 HIS A N 1
ATOM 692 C CA . HIS A 1 83 ? -10.926 10.406 18.826 1.00 71.31 83 HIS A CA 1
ATOM 693 C C . HIS A 1 83 ? -9.471 10.735 19.220 1.00 71.31 83 HIS A C 1
ATOM 695 O O . HIS A 1 83 ? -8.605 9.867 19.088 1.00 71.31 83 HIS A O 1
ATOM 701 N N . PRO A 1 84 ? -9.179 11.930 19.770 1.00 70.31 84 PRO A N 1
ATOM 702 C CA . PRO A 1 84 ? -7.812 12.384 20.052 1.00 70.31 84 PRO A CA 1
ATOM 703 C C . PRO A 1 84 ? -7.093 11.568 21.136 1.00 70.31 84 PRO A C 1
ATOM 705 O O . PRO A 1 84 ? -5.868 11.553 21.174 1.00 70.31 84 PRO A O 1
ATOM 708 N N . ALA A 1 85 ? -7.837 10.859 21.993 1.00 78.12 85 ALA A N 1
ATOM 709 C CA . ALA A 1 85 ? -7.250 9.941 22.976 1.00 78.12 85 ALA A CA 1
ATOM 710 C C . ALA A 1 85 ? -6.798 8.597 22.378 1.00 78.12 85 ALA A C 1
ATOM 712 O O . ALA A 1 85 ? -6.159 7.810 23.073 1.00 78.12 85 ALA A O 1
ATOM 713 N N . VAL A 1 86 ? -7.142 8.301 21.118 1.00 74.62 86 VAL A N 1
ATOM 714 C CA . VAL A 1 86 ? -6.688 7.075 20.459 1.00 74.62 86 VAL A CA 1
ATOM 715 C C . VAL A 1 86 ? -5.365 7.361 19.744 1.00 74.62 86 VAL A C 1
ATOM 717 O O . VAL A 1 86 ? -5.314 8.264 18.903 1.00 74.62 86 VAL A O 1
ATOM 720 N N . PRO A 1 87 ? -4.297 6.598 20.041 1.00 80.38 87 PRO A N 1
ATOM 721 C CA . PRO A 1 87 ? -3.006 6.786 19.397 1.00 80.38 87 PRO A CA 1
ATOM 722 C C . PRO A 1 87 ? -3.099 6.682 17.874 1.00 80.38 87 PRO A C 1
ATOM 724 O O . PRO A 1 87 ? -3.835 5.856 17.327 1.00 80.38 87 PRO A O 1
ATOM 727 N N . LYS A 1 88 ? -2.299 7.497 17.184 1.00 83.19 88 LYS A N 1
ATOM 728 C CA . LYS A 1 88 ? -2.087 7.359 15.740 1.00 83.19 88 LYS A CA 1
ATOM 729 C C . LYS A 1 88 ? -1.371 6.039 15.466 1.00 83.19 88 LYS A C 1
ATOM 731 O O . LYS A 1 88 ? -0.398 5.717 16.146 1.00 83.19 88 LYS A O 1
ATOM 736 N N . ILE A 1 89 ? -1.823 5.303 14.454 1.00 85.25 89 ILE A N 1
ATOM 737 C CA . ILE A 1 89 ? -1.165 4.066 14.018 1.00 85.25 89 ILE A CA 1
ATOM 738 C C . ILE A 1 89 ? -0.423 4.354 12.722 1.00 85.25 89 ILE A C 1
ATOM 740 O O . ILE A 1 89 ? -1.036 4.718 11.721 1.00 85.25 89 ILE A O 1
ATOM 744 N N . THR A 1 90 ? 0.889 4.159 12.729 1.00 87.06 90 THR A N 1
ATOM 745 C CA . THR A 1 90 ? 1.721 4.267 11.530 1.00 87.06 90 THR A CA 1
ATOM 746 C C . THR A 1 90 ? 2.053 2.877 11.014 1.00 87.06 90 THR A C 1
ATOM 748 O O . THR A 1 90 ? 2.557 2.036 11.754 1.00 87.06 90 THR A O 1
ATOM 751 N N . LEU A 1 91 ? 1.785 2.646 9.732 1.00 88.31 91 LEU A N 1
ATOM 752 C CA . LEU A 1 91 ? 2.108 1.413 9.032 1.00 88.31 91 LEU A CA 1
ATOM 753 C C . LEU A 1 91 ? 3.208 1.680 8.013 1.00 88.31 91 LEU A C 1
ATOM 755 O O . LEU A 1 91 ? 3.077 2.573 7.176 1.00 88.31 91 LEU A O 1
ATOM 759 N N . LEU A 1 92 ? 4.256 0.861 8.067 1.00 89.12 92 LEU A N 1
ATOM 760 C CA . LEU A 1 92 ? 5.370 0.875 7.130 1.00 89.12 92 LEU A CA 1
ATOM 761 C C . LEU A 1 92 ? 5.459 -0.494 6.452 1.00 89.12 92 LEU A C 1
ATOM 763 O O . LEU A 1 92 ? 5.653 -1.506 7.121 1.00 89.12 92 LEU A O 1
ATOM 767 N N . ALA A 1 93 ? 5.323 -0.530 5.129 1.00 89.44 93 ALA A N 1
ATOM 768 C CA . ALA A 1 93 ? 5.545 -1.728 4.331 1.00 89.44 93 ALA A CA 1
ATOM 769 C C . ALA A 1 93 ? 6.829 -1.555 3.523 1.00 89.44 93 ALA A C 1
ATOM 771 O O . ALA A 1 93 ? 6.875 -0.759 2.587 1.00 89.44 93 ALA A O 1
ATOM 772 N N . LEU A 1 94 ? 7.859 -2.311 3.898 1.00 89.81 94 LEU A N 1
ATOM 773 C CA . LEU A 1 94 ? 9.156 -2.338 3.231 1.00 89.81 94 LEU A CA 1
ATOM 774 C C . LEU A 1 94 ? 9.303 -3.656 2.469 1.00 89.81 94 LEU A C 1
ATOM 776 O O . LEU A 1 94 ? 9.066 -4.731 3.023 1.00 89.81 94 LEU A O 1
ATOM 780 N N . TYR A 1 95 ? 9.718 -3.577 1.211 1.00 88.62 95 TYR A N 1
ATOM 781 C CA . TYR A 1 95 ? 10.203 -4.723 0.456 1.00 88.62 95 TYR A CA 1
ATOM 782 C C . TYR A 1 95 ? 11.719 -4.814 0.610 1.00 88.62 95 TYR A C 1
ATOM 784 O O . TYR A 1 95 ? 12.451 -3.931 0.162 1.00 88.62 95 TYR A O 1
ATOM 792 N N . ASN A 1 96 ? 12.184 -5.886 1.248 1.00 85.94 96 ASN A N 1
ATOM 793 C CA . ASN A 1 96 ? 13.609 -6.150 1.366 1.00 85.94 96 ASN A CA 1
ATOM 794 C C . ASN A 1 96 ? 14.113 -6.792 0.068 1.00 85.94 96 ASN A C 1
ATOM 796 O O . ASN A 1 96 ? 13.786 -7.943 -0.227 1.00 85.94 96 ASN A O 1
ATOM 800 N N . THR A 1 97 ? 14.875 -6.036 -0.720 1.00 81.19 97 THR A N 1
ATOM 801 C CA . THR A 1 97 ? 15.410 -6.510 -1.998 1.00 81.19 97 THR A CA 1
ATOM 802 C C . THR A 1 97 ? 16.371 -7.684 -1.765 1.00 81.19 97 THR A C 1
ATOM 804 O O . THR A 1 97 ? 17.313 -7.543 -0.985 1.00 81.19 97 THR A O 1
ATOM 807 N N . PRO A 1 98 ? 16.191 -8.834 -2.444 1.00 80.94 98 PRO A N 1
ATOM 808 C CA . PRO A 1 98 ? 17.117 -9.953 -2.322 1.00 80.94 98 PRO A CA 1
ATOM 809 C C . PRO A 1 98 ? 18.547 -9.545 -2.720 1.00 80.94 98 PRO A C 1
ATOM 811 O O . PRO A 1 98 ? 18.694 -8.778 -3.675 1.00 80.94 98 PRO A O 1
ATOM 814 N N . PRO A 1 99 ? 19.596 -10.105 -2.090 1.00 69.50 99 PRO A N 1
ATOM 815 C CA . PRO A 1 99 ? 20.993 -9.700 -2.305 1.00 69.50 99 PRO A CA 1
ATOM 816 C C . PRO A 1 99 ? 21.470 -9.714 -3.769 1.00 69.50 99 PRO A C 1
ATOM 818 O O . PRO A 1 99 ? 22.371 -8.966 -4.126 1.00 69.50 99 PRO A O 1
ATOM 821 N N . ASN A 1 100 ? 20.837 -10.525 -4.626 1.00 62.59 100 ASN A N 1
ATOM 822 C CA . ASN A 1 100 ? 21.214 -10.714 -6.034 1.00 62.59 100 ASN A CA 1
ATOM 823 C C . ASN A 1 100 ? 20.224 -10.079 -7.030 1.00 62.59 100 ASN A C 1
ATOM 825 O O . ASN A 1 100 ? 20.273 -10.346 -8.230 1.00 62.59 100 ASN A O 1
ATOM 829 N N . SER A 1 101 ? 19.277 -9.273 -6.552 1.00 57.81 101 SER A N 1
ATOM 830 C CA . SER A 1 101 ? 18.358 -8.535 -7.416 1.00 57.81 101 SER A CA 1
ATOM 831 C C . SER A 1 101 ? 19.045 -7.259 -7.909 1.00 57.81 101 SER A C 1
ATOM 833 O O . SER A 1 101 ? 19.329 -6.372 -7.113 1.00 57.81 101 SER A O 1
ATOM 835 N N . MET A 1 102 ? 19.235 -7.120 -9.227 1.00 48.59 102 MET A N 1
ATOM 836 C CA . MET A 1 102 ? 19.790 -5.923 -9.897 1.00 48.59 102 MET A CA 1
ATOM 837 C C . MET A 1 102 ? 19.007 -4.606 -9.661 1.00 48.59 102 MET A C 1
ATOM 839 O O . MET A 1 102 ? 19.322 -3.581 -10.256 1.00 48.59 102 MET A O 1
ATOM 843 N N . ALA A 1 103 ? 17.988 -4.591 -8.799 1.00 49.31 103 ALA A N 1
ATOM 844 C CA . ALA A 1 103 ? 17.273 -3.387 -8.381 1.00 49.31 103 ALA A CA 1
ATOM 845 C C . ALA A 1 103 ? 17.995 -2.679 -7.216 1.00 49.31 103 ALA A C 1
ATOM 847 O O . ALA A 1 103 ? 17.415 -2.448 -6.156 1.00 49.31 103 ALA A O 1
ATOM 848 N N . SER A 1 104 ? 19.275 -2.348 -7.390 1.00 44.03 104 SER A N 1
ATOM 849 C CA . SER A 1 104 ? 20.014 -1.491 -6.462 1.00 44.03 104 SER A CA 1
ATOM 850 C C . SER A 1 104 ? 19.753 -0.021 -6.801 1.00 44.03 104 SER A C 1
ATOM 852 O O . SER A 1 104 ? 20.602 0.654 -7.379 1.00 44.03 104 SER A O 1
ATOM 854 N N . HIS A 1 105 ? 18.577 0.501 -6.452 1.00 46.16 105 HIS A N 1
ATOM 855 C CA . HIS A 1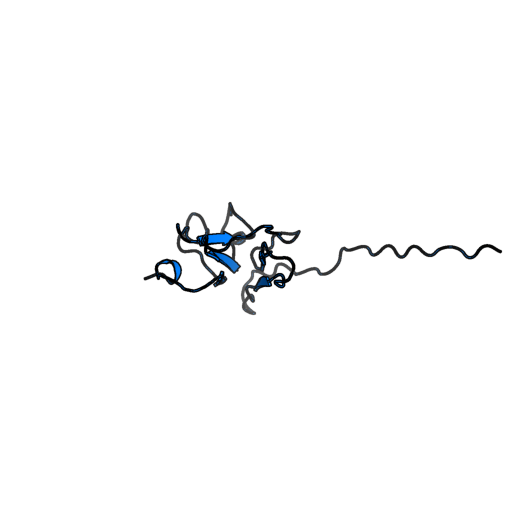 105 ? 18.460 1.944 -6.251 1.00 46.16 105 HIS A CA 1
ATOM 856 C C . HIS A 1 105 ? 18.846 2.240 -4.808 1.00 46.16 105 HIS A C 1
ATOM 858 O O . HIS A 1 105 ? 18.135 1.899 -3.865 1.00 46.16 105 HIS A O 1
ATOM 864 N N . SER A 1 106 ? 20.034 2.822 -4.664 1.00 42.09 106 SER A N 1
ATOM 865 C CA . SER A 1 106 ? 20.608 3.286 -3.411 1.00 42.09 106 SER A CA 1
ATOM 866 C C . SER A 1 106 ?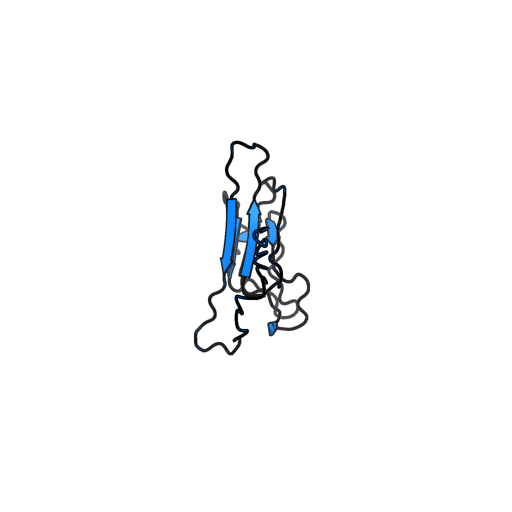 19.604 4.143 -2.643 1.00 42.09 106 SER A C 1
ATOM 868 O O . SER A 1 106 ? 19.233 5.226 -3.100 1.00 42.09 106 SER A O 1
ATOM 870 N N . PHE A 1 107 ? 19.214 3.692 -1.456 1.00 40.19 107 PHE A N 1
ATOM 871 C CA . PHE A 1 107 ? 18.737 4.586 -0.414 1.00 40.19 107 PHE A CA 1
ATOM 872 C C . PHE A 1 107 ? 19.877 5.576 -0.129 1.00 40.19 107 PHE A C 1
ATOM 874 O O . PHE A 1 107 ? 20.942 5.167 0.333 1.00 40.19 107 PHE A O 1
ATOM 881 N N . ARG A 1 108 ? 19.706 6.855 -0.479 1.00 34.69 108 ARG A N 1
ATOM 882 C CA . ARG A 1 108 ? 20.578 7.934 -0.000 1.00 34.69 108 ARG A CA 1
ATOM 883 C C . ARG A 1 108 ? 19.865 8.603 1.173 1.00 34.69 108 ARG A C 1
ATOM 885 O O . ARG A 1 108 ? 19.026 9.467 0.938 1.00 34.69 108 ARG A O 1
ATOM 892 N N . PRO A 1 109 ? 20.151 8.223 2.426 1.00 38.88 109 PRO A N 1
ATOM 893 C CA . PRO A 1 109 ? 19.736 9.034 3.552 1.00 38.88 109 PRO A CA 1
ATOM 894 C C . PRO A 1 109 ? 20.636 10.270 3.574 1.00 38.88 109 PRO A C 1
ATOM 896 O O . PRO A 1 109 ? 21.821 10.166 3.879 1.00 38.88 109 PRO A O 1
ATOM 899 N N . GLY A 1 110 ? 20.093 11.430 3.207 1.00 37.94 110 GLY A N 1
ATOM 900 C CA . GLY A 1 110 ? 20.787 12.701 3.404 1.00 37.94 110 GLY A CA 1
ATOM 901 C C . GLY A 1 110 ? 20.571 13.726 2.301 1.00 37.94 110 GLY A C 1
ATOM 902 O O . GLY A 1 110 ? 21.427 13.901 1.440 1.00 37.94 110 GLY A O 1
ATOM 903 N N . SER A 1 111 ? 19.476 14.477 2.397 1.00 36.94 111 SER A N 1
ATOM 904 C CA . SER A 1 111 ? 19.475 15.898 2.029 1.00 36.94 111 SER A CA 1
ATOM 905 C C . SER A 1 111 ? 18.423 16.670 2.830 1.00 36.94 111 SER A C 1
ATOM 907 O O . SER A 1 111 ? 17.651 17.450 2.284 1.00 36.94 111 SER A O 1
ATOM 909 N N . THR A 1 112 ? 18.379 16.461 4.145 1.00 35.16 112 THR A N 1
ATOM 910 C CA . THR A 1 112 ? 18.005 17.544 5.057 1.00 35.16 112 THR A CA 1
ATOM 911 C C . THR A 1 112 ? 19.294 18.256 5.418 1.00 35.16 112 THR A C 1
ATOM 913 O O . THR A 1 112 ? 20.048 17.813 6.281 1.00 35.16 112 THR A O 1
ATOM 916 N N . THR A 1 113 ? 19.579 19.347 4.716 1.00 33.19 113 THR A N 1
ATOM 917 C CA . THR A 1 113 ? 20.449 20.401 5.229 1.00 33.19 113 THR A CA 1
ATOM 918 C C . THR A 1 113 ? 19.812 20.926 6.513 1.00 33.19 113 THR A C 1
ATOM 920 O O . THR A 1 113 ? 18.969 21.818 6.487 1.00 33.19 113 THR A O 1
ATOM 923 N N . CYS A 1 114 ? 20.194 20.350 7.652 1.00 32.81 114 CYS A N 1
ATOM 924 C CA . CYS A 1 114 ? 20.073 21.028 8.932 1.00 32.81 114 CYS A CA 1
ATOM 925 C C . CYS A 1 114 ? 21.013 22.234 8.860 1.00 32.81 114 CYS A C 1
ATOM 927 O O . CYS A 1 114 ? 22.227 22.095 8.981 1.00 32.81 114 CYS A O 1
ATOM 929 N N . ARG A 1 115 ? 20.459 23.410 8.555 1.00 32.44 115 ARG A N 1
ATOM 930 C CA . ARG A 1 115 ? 21.150 24.677 8.777 1.00 32.44 115 ARG A CA 1
ATOM 931 C C . ARG A 1 115 ? 21.191 24.893 10.284 1.00 32.44 115 ARG A C 1
ATOM 933 O O . ARG A 1 115 ? 20.163 25.129 10.906 1.00 32.44 115 ARG A O 1
ATOM 940 N N . GLU A 1 116 ? 22.378 24.758 10.846 1.00 34.31 116 GLU A N 1
ATOM 941 C CA . GLU A 1 116 ? 22.696 25.199 12.195 1.00 34.31 116 GLU A CA 1
ATOM 942 C C . GLU A 1 116 ? 22.851 26.728 12.140 1.00 34.31 116 GLU A C 1
ATOM 944 O O . GLU A 1 116 ? 23.830 27.244 11.603 1.00 34.31 116 GLU A O 1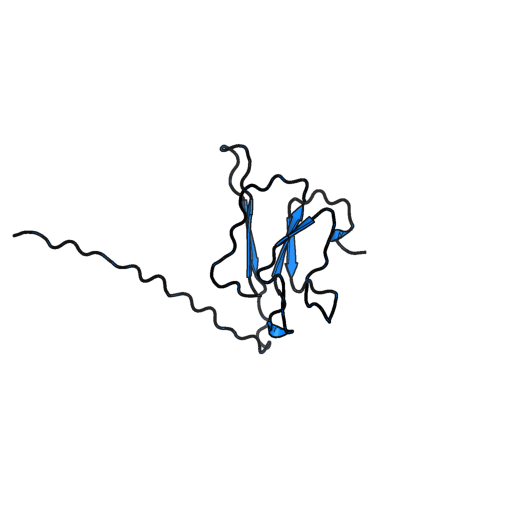
ATOM 949 N N . GLU A 1 117 ? 21.830 27.468 12.583 1.00 34.09 117 GLU A N 1
ATOM 950 C CA . GLU A 1 117 ? 21.948 28.909 12.822 1.00 34.09 117 GLU A CA 1
ATOM 951 C C . GLU A 1 117 ? 22.737 29.119 14.117 1.00 34.09 117 GLU A C 1
ATOM 953 O O . GLU A 1 117 ? 22.215 29.002 15.224 1.00 34.09 117 GLU A O 1
ATOM 958 N N . THR A 1 118 ? 24.024 29.422 13.981 1.00 38.84 118 THR A N 1
ATOM 959 C CA . THR A 1 118 ? 24.836 29.971 15.064 1.00 38.84 118 THR A CA 1
ATOM 960 C C . THR A 1 118 ? 24.516 31.458 15.224 1.00 38.84 118 THR A C 1
ATOM 962 O O . THR A 1 118 ? 24.830 32.282 14.367 1.00 38.84 118 THR A O 1
ATOM 965 N N . HIS A 1 119 ? 23.884 31.818 16.343 1.00 40.28 119 HIS A N 1
ATOM 966 C CA . HIS A 1 119 ? 23.767 33.211 16.772 1.00 40.28 119 HIS A CA 1
ATOM 967 C C . HIS A 1 119 ? 25.150 33.756 17.179 1.00 40.28 119 HIS A C 1
ATOM 969 O O . HIS A 1 119 ? 25.836 33.110 17.976 1.00 40.28 119 HIS A O 1
ATOM 975 N N . PRO A 1 120 ? 25.578 34.938 16.698 1.00 40.03 120 PRO A N 1
ATOM 976 C CA . PRO A 1 120 ? 26.786 35.576 17.200 1.00 40.03 120 PRO A CA 1
ATOM 977 C C . PRO A 1 120 ? 26.533 36.186 18.587 1.00 40.03 120 PRO A C 1
ATOM 979 O O . PRO A 1 120 ? 25.569 36.924 18.792 1.00 40.03 120 PRO A O 1
ATOM 982 N N . LEU A 1 121 ? 27.429 35.889 19.531 1.00 42.25 121 LEU A N 1
ATOM 983 C CA . LEU A 1 121 ? 27.537 36.586 20.811 1.00 42.25 121 LEU A CA 1
ATOM 984 C C . LEU A 1 121 ? 27.929 38.046 20.553 1.00 42.25 121 LEU A C 1
ATOM 986 O O . LEU A 1 121 ? 28.996 38.324 20.005 1.00 42.25 121 LEU A O 1
ATOM 990 N N . SER A 1 122 ? 27.050 38.970 20.937 1.00 51.50 122 SER A N 1
ATOM 991 C CA . SER A 1 122 ? 27.343 40.401 20.996 1.00 51.50 122 SER A CA 1
ATOM 992 C C . SER A 1 122 ? 28.443 40.661 22.030 1.00 51.50 122 SER A C 1
ATOM 994 O O . SER A 1 122 ? 28.374 40.143 23.144 1.00 51.50 122 SER A O 1
ATOM 996 N N . SER A 1 123 ? 29.458 41.431 21.632 1.00 58.28 123 SER A N 1
ATOM 997 C CA . SER A 1 123 ? 30.447 42.041 22.534 1.00 58.28 123 SER A CA 1
ATOM 998 C C . SER A 1 123 ? 29.946 43.385 23.044 1.00 58.28 123 SER A C 1
ATOM 1000 O O . SER A 1 123 ? 29.185 44.032 22.288 1.00 58.28 123 SER A O 1
#

Sequence (123 aa):
MSVLNTKLTHIALLLQEPWTNPYDWLPPTHPNWHRYAPRLTPTNRNERTRACIYINRSIPTHQILYLPDNNNLLSWVTINNIHPAVPKITLLALYNTPPNSMASHSFRPGSTTCREETHPLSS

pLDDT: mean 72.3, std 17.92, range [32.44, 91.81]

Radius of gyration: 18.74 Å; chains: 1; bounding box: 45×60×41 Å

InterPro domains:
  IPR036691 Endonuclease/exonuclease/phosphatase superfamily [G3DSA:3.60.10.10] (3-119)
  IPR036691 Endonuclease/exonuclease/phosphatase superfamily [SSF56219] (13-106)